Protein AF-A0A519N8S5-F1 (afdb_monomer)

Sequence (116 aa):
MAFFGWDFQSFGWRKLALEQSAKLPQWTIYSLPDGLWSFSYVCLLLCLWKHEIGTAALFWILLAPFLAILSEFGQLFHIVPGTFDLVDILLYLTGSILPFLIFRNNSNRNIYENHF

pLDDT: mean 83.41, std 13.19, range [41.97, 95.62]

Mean predicted aligned error: 8.8 Å

Solvent-accessible surface area (backbone atoms only — not comparable to full-atom values): 6608 Å² total; per-residue (Å²): 134,66,93,76,81,62,62,80,82,70,41,66,67,58,52,52,49,51,64,51,52,74,74,48,62,66,55,65,73,70,24,43,60,57,10,52,49,38,24,53,52,37,42,50,50,41,58,74,46,72,72,58,80,44,75,70,51,49,49,63,53,46,46,59,53,48,51,52,49,50,46,41,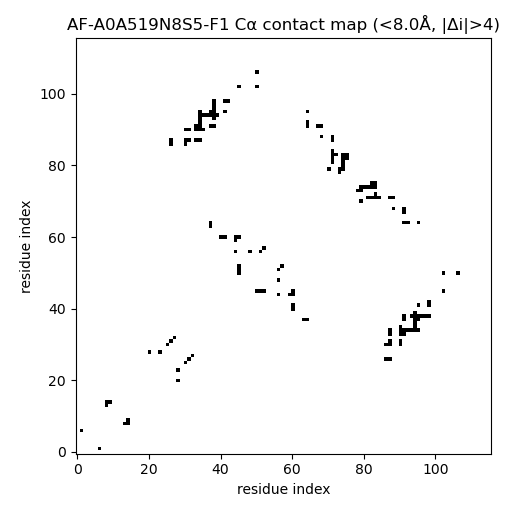57,29,17,68,71,66,75,34,95,69,76,65,50,72,63,41,50,52,27,35,50,48,20,52,48,50,40,57,60,56,51,55,55,52,58,55,50,56,58,62,66,77,73,115

Structure (mmCIF, N/CA/C/O backbone):
data_AF-A0A519N8S5-F1
#
_entry.id   AF-A0A519N8S5-F1
#
loop_
_atom_site.group_PDB
_atom_site.id
_atom_site.type_symbol
_atom_site.label_atom_id
_atom_site.label_alt_id
_atom_site.label_comp_id
_atom_site.label_asym_id
_atom_site.label_entity_id
_atom_site.label_seq_id
_atom_site.pdbx_PDB_ins_code
_atom_site.Cartn_x
_atom_site.Cartn_y
_atom_site.Cartn_z
_atom_site.occupancy
_atom_site.B_iso_or_equiv
_atom_site.auth_seq_id
_atom_site.auth_comp_id
_atom_site.auth_asym_id
_atom_site.auth_atom_id
_atom_site.pdbx_PDB_model_num
ATOM 1 N N . MET A 1 1 ? 4.734 -12.611 -31.974 1.00 41.97 1 MET A N 1
ATOM 2 C CA . MET A 1 1 ? 3.985 -13.512 -32.875 1.00 41.97 1 MET A CA 1
ATOM 3 C C . MET A 1 1 ? 2.510 -13.144 -32.754 1.00 41.97 1 MET A C 1
ATOM 5 O O . MET A 1 1 ? 1.914 -13.425 -31.725 1.00 41.97 1 MET A O 1
ATOM 9 N N . ALA A 1 2 ? 1.968 -12.380 -33.710 1.00 48.84 2 ALA A N 1
ATOM 10 C CA . ALA A 1 2 ? 0.574 -11.934 -33.687 1.00 48.84 2 ALA A CA 1
ATOM 11 C C . ALA A 1 2 ? -0.318 -13.076 -34.191 1.00 48.84 2 ALA A C 1
ATOM 13 O O . ALA A 1 2 ? -0.294 -13.406 -35.370 1.00 48.84 2 ALA A O 1
ATOM 14 N N . PHE A 1 3 ? -1.076 -13.701 -33.291 1.00 58.06 3 PHE A N 1
ATOM 15 C CA . PHE A 1 3 ? -1.913 -14.867 -33.600 1.00 58.06 3 PHE A CA 1
ATOM 16 C C . PHE A 1 3 ? -3.170 -14.516 -34.430 1.00 58.06 3 PHE A C 1
ATOM 18 O O . PHE A 1 3 ? -3.877 -15.409 -34.874 1.00 58.06 3 PHE A O 1
ATOM 25 N N . PHE A 1 4 ? -3.446 -13.227 -34.679 1.00 67.00 4 PHE A N 1
ATOM 26 C CA . PHE A 1 4 ? -4.692 -12.777 -35.321 1.00 67.00 4 PHE A CA 1
ATOM 27 C C . PHE A 1 4 ? -4.544 -11.585 -36.289 1.00 67.00 4 PHE A C 1
ATOM 29 O O . PHE A 1 4 ? -5.5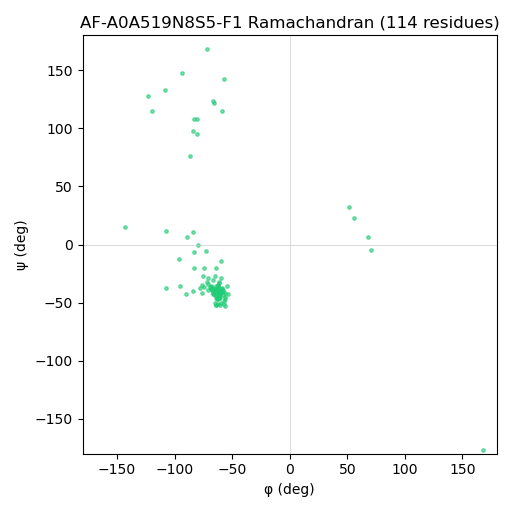28 -10.929 -36.615 1.00 67.00 4 PHE A O 1
ATOM 36 N N . GLY A 1 5 ? -3.323 -11.242 -36.723 1.00 62.44 5 GLY A N 1
ATOM 37 C CA . GLY A 1 5 ? -3.080 -10.095 -37.623 1.00 62.44 5 GLY A CA 1
ATOM 38 C C . GLY A 1 5 ? -3.278 -8.706 -36.992 1.00 62.44 5 GLY A C 1
ATOM 39 O O . GLY A 1 5 ? -2.964 -7.698 -37.616 1.00 62.44 5 GLY A O 1
ATOM 40 N N . TRP A 1 6 ? -3.743 -8.642 -35.744 1.00 59.16 6 TRP A N 1
ATOM 41 C CA . TRP A 1 6 ? -3.765 -7.428 -34.936 1.00 59.16 6 TRP A CA 1
ATOM 42 C C . TRP A 1 6 ? -2.398 -7.243 -34.283 1.00 59.16 6 TRP A C 1
ATOM 44 O O . TRP A 1 6 ? -2.029 -7.982 -33.366 1.00 59.16 6 TRP A O 1
ATOM 54 N N . ASP A 1 7 ? -1.633 -6.264 -34.761 1.00 65.38 7 ASP A N 1
ATOM 55 C CA . ASP A 1 7 ? -0.426 -5.838 -34.069 1.00 65.38 7 ASP A CA 1
ATOM 56 C C . ASP A 1 7 ? -0.804 -4.905 -32.916 1.00 65.38 7 ASP A C 1
ATOM 58 O O . ASP A 1 7 ? -0.969 -3.696 -33.088 1.00 65.38 7 ASP A O 1
ATOM 62 N N . PHE A 1 8 ? -0.933 -5.468 -31.714 1.00 63.66 8 PHE A N 1
ATOM 63 C CA . PHE A 1 8 ? -1.181 -4.695 -30.497 1.00 63.66 8 PHE A CA 1
ATOM 64 C C . PHE A 1 8 ? -0.074 -3.666 -30.195 1.00 63.66 8 PHE A C 1
ATOM 66 O O . PHE A 1 8 ? -0.281 -2.768 -29.375 1.00 63.66 8 PHE A O 1
ATOM 73 N N . GLN A 1 9 ? 1.092 -3.756 -30.847 1.00 61.97 9 GLN A N 1
ATOM 74 C CA . GLN A 1 9 ? 2.146 -2.749 -30.731 1.00 61.97 9 GLN A CA 1
ATOM 75 C C . GLN A 1 9 ? 1.812 -1.457 -31.492 1.00 61.97 9 GLN A C 1
ATOM 77 O O . GLN A 1 9 ? 2.339 -0.404 -31.140 1.00 61.97 9 GLN A O 1
ATOM 82 N N . SER A 1 10 ? 0.898 -1.507 -32.467 1.00 65.31 10 SER A N 1
ATOM 83 C CA . SER A 1 10 ? 0.530 -0.366 -33.319 1.00 65.31 10 SER A CA 1
ATOM 84 C C . SER A 1 10 ? -0.512 0.585 -32.714 1.00 65.31 10 SER A C 1
ATOM 86 O O . SER A 1 10 ? -0.783 1.647 -33.278 1.00 65.31 10 SER A O 1
ATOM 88 N N . PHE A 1 11 ? -1.096 0.256 -31.556 1.00 77.31 11 PHE A N 1
ATOM 89 C CA . PHE A 1 11 ? -2.104 1.117 -30.936 1.00 77.31 11 PHE A CA 1
ATOM 90 C C . PHE A 1 11 ? -1.502 2.446 -30.461 1.00 77.31 11 PHE A C 1
ATOM 92 O O . PHE A 1 11 ? -0.610 2.475 -29.609 1.00 77.31 11 PHE A O 1
ATOM 99 N N . GLY A 1 12 ? -2.059 3.564 -30.943 1.00 79.50 12 GLY A N 1
ATOM 100 C CA . GLY A 1 12 ? -1.611 4.917 -30.585 1.00 79.50 12 GLY A CA 1
ATOM 101 C C . GLY A 1 12 ? -1.591 5.179 -29.075 1.00 79.50 12 GLY A C 1
ATOM 102 O O . GLY A 1 12 ? -0.657 5.797 -28.571 1.00 79.50 12 GLY A O 1
ATOM 103 N N . TRP A 1 13 ? -2.550 4.619 -28.331 1.00 78.19 13 TRP A N 1
ATOM 104 C CA . TRP A 1 13 ? -2.615 4.723 -26.868 1.00 78.19 13 TRP A CA 1
ATOM 105 C C . TRP A 1 13 ? -1.411 4.095 -26.163 1.00 78.19 13 TRP A C 1
ATOM 107 O O . TRP A 1 13 ? -0.893 4.669 -25.209 1.00 78.19 13 TRP A O 1
ATOM 117 N N . ARG A 1 14 ? -0.920 2.949 -26.655 1.00 79.88 14 ARG A N 1
ATOM 118 C CA . ARG A 1 14 ? 0.274 2.296 -26.101 1.00 79.88 14 ARG A CA 1
ATOM 119 C C . ARG A 1 14 ? 1.511 3.155 -26.340 1.00 79.88 14 ARG A C 1
ATOM 121 O O . ARG A 1 14 ? 2.317 3.317 -25.432 1.00 79.88 14 ARG A O 1
ATOM 128 N N . LYS A 1 15 ? 1.644 3.732 -27.536 1.00 81.69 15 LYS A N 1
ATOM 129 C CA . LYS A 1 15 ? 2.767 4.616 -27.869 1.00 81.69 1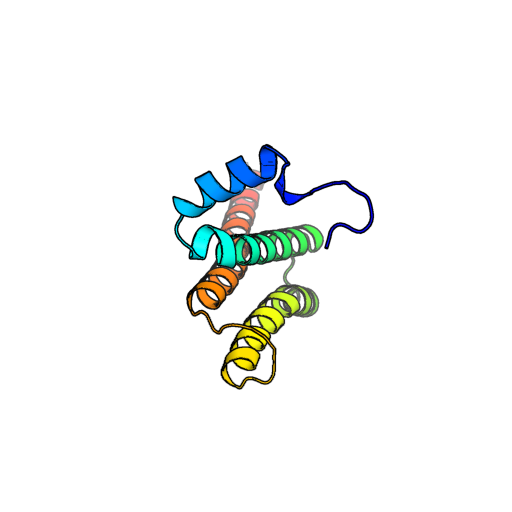5 LYS A CA 1
ATOM 130 C C . LYS A 1 15 ? 2.780 5.867 -26.984 1.00 81.69 15 LYS A C 1
ATOM 132 O O . LYS A 1 15 ? 3.813 6.180 -26.403 1.00 81.69 15 LYS A O 1
ATOM 137 N N . LEU A 1 16 ? 1.625 6.510 -26.807 1.00 83.88 16 LEU A N 1
ATOM 138 C CA . LEU A 1 16 ? 1.476 7.662 -25.912 1.00 83.88 16 LEU A CA 1
ATOM 139 C C . LEU A 1 16 ? 1.805 7.310 -24.454 1.00 83.88 16 LEU A C 1
ATOM 141 O O . LEU A 1 16 ? 2.495 8.077 -23.786 1.00 83.88 16 LEU A O 1
ATOM 145 N N . ALA A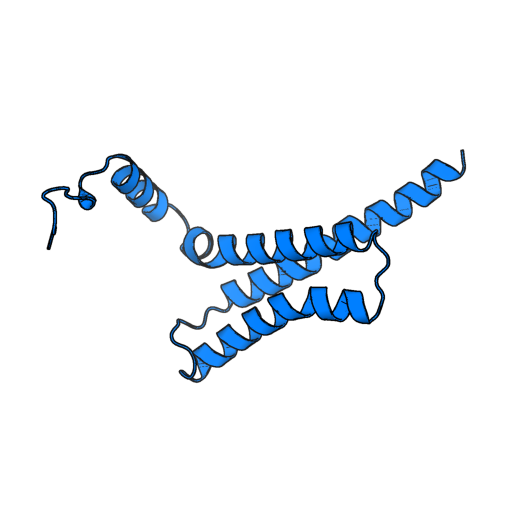 1 17 ? 1.350 6.151 -23.967 1.00 83.56 17 ALA A N 1
ATOM 146 C CA . ALA A 1 17 ? 1.660 5.688 -22.616 1.00 83.56 17 ALA A CA 1
ATOM 147 C C . ALA A 1 17 ? 3.166 5.452 -22.424 1.00 83.56 17 ALA A C 1
ATOM 149 O O . ALA A 1 17 ? 3.711 5.874 -21.410 1.00 83.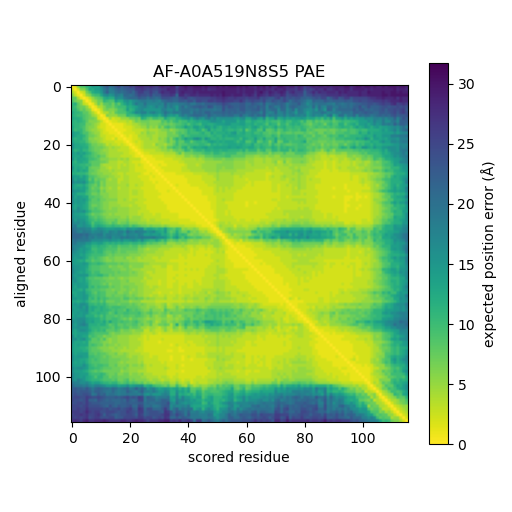56 17 ALA A O 1
ATOM 150 N N . LEU A 1 18 ? 3.847 4.854 -23.409 1.00 82.38 18 LEU A N 1
ATOM 151 C CA . LEU A 1 18 ? 5.294 4.609 -23.366 1.00 82.38 18 LEU A CA 1
ATOM 152 C C . LEU A 1 18 ? 6.114 5.908 -23.390 1.00 82.38 18 LEU A C 1
ATOM 154 O O . LEU A 1 18 ? 7.084 6.054 -22.645 1.00 82.38 18 LEU A O 1
ATOM 158 N N . GLU A 1 19 ? 5.718 6.872 -24.223 1.00 84.62 19 GLU A N 1
ATOM 159 C CA . GLU A 1 19 ? 6.366 8.188 -24.297 1.00 84.62 19 GLU A CA 1
ATOM 160 C C . GLU A 1 19 ? 6.215 8.981 -22.992 1.00 84.62 19 GLU A C 1
ATOM 162 O O . GLU A 1 19 ? 7.134 9.695 -22.584 1.00 84.62 19 GLU A O 1
ATOM 167 N N . GLN A 1 20 ? 5.067 8.854 -22.323 1.00 82.38 20 GLN A N 1
ATOM 168 C CA . GLN A 1 20 ? 4.833 9.488 -21.027 1.00 82.38 20 GLN A CA 1
ATOM 169 C C . GLN A 1 20 ? 5.537 8.747 -19.891 1.00 82.38 20 GLN A C 1
ATOM 171 O O . GLN A 1 20 ? 6.167 9.392 -19.055 1.00 82.38 20 GLN A O 1
ATOM 176 N N . SER A 1 21 ? 5.508 7.411 -19.883 1.00 82.81 21 SER A N 1
ATOM 177 C CA . SER A 1 21 ? 6.182 6.612 -18.856 1.00 82.81 21 SER A CA 1
ATOM 178 C C . SER A 1 21 ? 7.691 6.845 -18.851 1.00 82.81 21 SER A C 1
ATOM 180 O O . SER A 1 21 ? 8.305 6.846 -17.794 1.00 82.81 21 SER A O 1
ATOM 182 N N . ALA A 1 22 ? 8.292 7.128 -20.012 1.00 82.12 22 ALA A N 1
ATOM 183 C CA . ALA A 1 22 ? 9.713 7.465 -20.107 1.00 82.12 22 ALA A CA 1
ATOM 184 C C . ALA A 1 22 ? 10.097 8.771 -19.380 1.00 82.12 22 ALA A C 1
ATOM 186 O O . ALA A 1 22 ? 11.270 8.980 -19.082 1.00 82.12 22 ALA A O 1
ATOM 187 N N . LYS A 1 23 ? 9.132 9.660 -19.109 1.00 89.25 23 LYS A N 1
ATOM 188 C CA . LYS A 1 23 ? 9.354 10.941 -18.416 1.00 89.25 23 LYS A CA 1
ATOM 189 C C . LYS A 1 23 ? 9.058 10.872 -16.919 1.00 89.25 23 LYS A C 1
ATOM 191 O O . LYS A 1 23 ? 9.376 11.819 -16.203 1.00 89.25 23 LYS A O 1
ATOM 196 N N . LEU A 1 24 ? 8.420 9.798 -16.457 1.00 89.19 24 LEU A N 1
ATOM 197 C CA . LEU A 1 24 ? 8.040 9.631 -15.061 1.00 89.19 24 LEU A CA 1
ATOM 198 C C . LEU A 1 24 ? 9.118 8.856 -14.293 1.00 89.19 24 LEU A C 1
ATOM 200 O O . LEU A 1 24 ? 9.766 7.971 -14.856 1.00 89.19 24 LEU A O 1
ATOM 204 N N . PRO A 1 25 ? 9.300 9.146 -12.995 1.00 89.00 25 PRO A N 1
ATOM 205 C CA . PRO A 1 25 ? 10.096 8.291 -12.130 1.00 89.00 25 PRO A CA 1
ATOM 206 C C . PRO A 1 25 ? 9.551 6.859 -12.121 1.00 89.00 25 PRO A C 1
ATOM 208 O O . PRO A 1 25 ? 8.338 6.647 -12.103 1.00 89.00 25 PRO A O 1
ATOM 211 N N . GLN A 1 26 ? 10.448 5.873 -12.070 1.00 88.44 26 GLN A N 1
ATOM 212 C CA . GLN A 1 26 ? 10.074 4.454 -12.074 1.00 88.44 26 GLN A CA 1
ATOM 213 C C . GLN A 1 26 ? 9.107 4.102 -10.935 1.00 88.44 26 GLN A C 1
ATOM 215 O O . GLN A 1 26 ? 8.102 3.439 -11.179 1.00 88.44 26 GLN A O 1
ATOM 220 N N . TRP A 1 27 ? 9.330 4.638 -9.732 1.00 89.31 27 TRP A N 1
ATOM 221 C CA . TRP A 1 27 ? 8.456 4.398 -8.580 1.00 89.31 27 TRP A CA 1
ATOM 222 C C . TRP A 1 27 ? 7.007 4.859 -8.802 1.00 89.31 27 TRP A C 1
ATOM 224 O O . TRP A 1 27 ? 6.077 4.295 -8.238 1.00 89.31 27 TRP A O 1
ATOM 234 N N . THR A 1 28 ? 6.775 5.878 -9.634 1.00 89.88 28 THR A N 1
ATOM 235 C CA . THR A 1 28 ? 5.420 6.373 -9.924 1.00 89.88 28 THR A CA 1
ATOM 236 C C . THR A 1 28 ? 4.631 5.384 -10.778 1.00 89.88 28 THR A C 1
ATOM 238 O O . THR A 1 28 ? 3.407 5.337 -10.701 1.00 89.88 28 THR A O 1
ATOM 241 N N . ILE A 1 29 ? 5.326 4.602 -11.602 1.00 90.00 29 ILE A N 1
ATOM 242 C CA . ILE A 1 29 ? 4.716 3.626 -12.504 1.00 90.00 29 ILE A CA 1
ATOM 243 C C . ILE A 1 29 ? 4.589 2.271 -11.814 1.00 90.00 29 ILE A C 1
ATOM 245 O O . ILE A 1 29 ? 3.562 1.617 -11.965 1.00 90.00 29 ILE A O 1
ATOM 249 N N . TYR A 1 30 ? 5.628 1.860 -11.084 1.00 89.62 30 TYR A N 1
ATOM 250 C CA . TYR A 1 30 ? 5.722 0.510 -10.536 1.00 89.62 30 TYR A CA 1
ATOM 251 C C . TYR A 1 30 ? 5.220 0.402 -9.094 1.00 89.62 30 TYR A C 1
ATOM 253 O O . TYR A 1 30 ? 4.562 -0.574 -8.783 1.00 89.62 30 TYR A O 1
ATOM 261 N N . SER A 1 31 ? 5.433 1.420 -8.258 1.00 91.56 31 SER A N 1
ATOM 262 C CA . SER A 1 31 ? 5.202 1.317 -6.807 1.00 91.56 31 SER A CA 1
ATOM 263 C C . SER A 1 31 ? 3.967 2.086 -6.328 1.00 91.56 31 SER A C 1
ATOM 265 O O . SER A 1 31 ? 3.238 1.674 -5.424 1.00 91.56 31 SER A O 1
ATOM 267 N N . LEU A 1 32 ? 3.719 3.261 -6.918 1.00 92.38 32 LEU A N 1
ATOM 268 C CA . LEU A 1 32 ? 2.624 4.151 -6.518 1.00 92.38 32 LEU A CA 1
ATOM 269 C C . LEU A 1 32 ? 1.230 3.521 -6.676 1.00 92.38 32 LEU A C 1
ATOM 271 O O . LEU A 1 32 ? 0.421 3.699 -5.760 1.00 92.38 32 LEU A O 1
ATOM 275 N N . PRO A 1 33 ? 0.911 2.805 -7.775 1.00 93.31 33 PRO A N 1
ATOM 276 C CA . PRO A 1 33 ? -0.394 2.164 -7.918 1.00 93.31 33 PRO A CA 1
ATOM 277 C C . PRO A 1 33 ? -0.698 1.186 -6.778 1.00 93.31 33 PRO A C 1
ATOM 279 O O . PRO A 1 33 ? -1.815 1.190 -6.261 1.00 93.31 33 PRO A O 1
ATOM 282 N N . ASP A 1 34 ? 0.300 0.427 -6.329 1.00 90.62 34 ASP A N 1
ATOM 283 C CA . ASP A 1 34 ? 0.149 -0.561 -5.260 1.00 90.62 34 ASP A CA 1
ATOM 284 C C . ASP A 1 34 ? -0.051 0.096 -3.885 1.00 90.62 34 ASP A C 1
ATOM 286 O O . ASP A 1 34 ? -0.925 -0.302 -3.105 1.00 90.62 34 ASP A O 1
ATOM 290 N N . GLY A 1 35 ? 0.670 1.189 -3.614 1.00 93.44 35 GLY A N 1
ATOM 291 C CA . GLY A 1 35 ? 0.430 2.021 -2.431 1.00 93.44 35 GLY A CA 1
ATOM 292 C C . GLY A 1 35 ? -0.9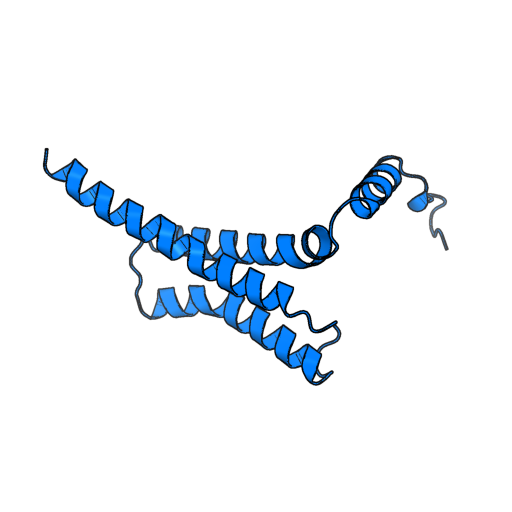78 2.628 -2.403 1.00 93.44 35 GLY A C 1
ATOM 293 O O . GLY A 1 35 ? -1.649 2.611 -1.367 1.00 93.44 35 GLY A O 1
ATOM 294 N N . LEU A 1 36 ? -1.459 3.131 -3.547 1.00 95.44 36 LEU A N 1
ATOM 295 C CA . LEU A 1 36 ? -2.816 3.675 -3.689 1.00 95.44 36 LEU A CA 1
ATOM 296 C C . LEU A 1 36 ? -3.893 2.595 -3.553 1.00 95.44 36 LEU A C 1
ATOM 298 O O . LEU A 1 36 ? -4.949 2.849 -2.968 1.00 95.44 36 LEU A O 1
ATOM 302 N N . TRP A 1 37 ? -3.628 1.389 -4.053 1.00 95.38 37 TRP A N 1
ATOM 303 C CA . TRP A 1 37 ? -4.502 0.243 -3.850 1.00 95.38 37 TRP A CA 1
ATOM 304 C C . TRP A 1 37 ? -4.647 -0.068 -2.356 1.00 95.38 37 TRP A C 1
ATOM 306 O O . TRP A 1 37 ? -5.776 -0.100 -1.856 1.00 95.38 37 TRP A O 1
ATOM 316 N N . SER A 1 38 ? -3.533 -0.167 -1.623 1.00 94.75 38 SER A N 1
ATOM 317 C CA . SER A 1 38 ? -3.542 -0.375 -0.168 1.00 94.75 38 SER A CA 1
ATOM 318 C C . SER A 1 38 ? -4.306 0.735 0.568 1.00 94.75 38 SER A C 1
ATOM 320 O O . SER A 1 38 ? -5.170 0.464 1.405 1.00 94.75 38 SER A O 1
ATOM 322 N N . PHE A 1 39 ? -4.086 1.995 0.179 1.00 95.62 39 PHE A N 1
ATOM 323 C CA . PHE A 1 39 ? -4.830 3.139 0.709 1.00 95.62 39 PHE A CA 1
ATOM 324 C C . PHE A 1 39 ? -6.342 3.012 0.511 1.00 95.62 39 PHE A C 1
ATOM 326 O O . PHE A 1 39 ? -7.117 3.197 1.456 1.00 95.62 39 PHE A O 1
ATOM 333 N N . SER A 1 40 ? -6.774 2.680 -0.707 1.00 95.56 40 SER A N 1
ATOM 334 C CA . SER A 1 40 ? -8.194 2.531 -1.032 1.00 95.56 40 SER A CA 1
ATOM 335 C C . SER A 1 40 ? -8.840 1.377 -0.260 1.00 95.56 40 SER A C 1
ATOM 337 O O . SER A 1 40 ? -9.959 1.518 0.237 1.00 95.56 40 SER A O 1
ATOM 339 N N . TYR A 1 41 ? -8.105 0.276 -0.086 1.00 95.12 41 TYR A N 1
ATOM 340 C CA . TYR A 1 41 ? -8.537 -0.899 0.659 1.00 95.12 41 TYR A CA 1
ATOM 341 C C . TYR A 1 41 ? -8.791 -0.572 2.133 1.00 95.12 41 TYR A C 1
ATOM 343 O O . TYR A 1 41 ? -9.875 -0.844 2.658 1.00 95.12 41 TYR A O 1
ATOM 351 N N . VAL A 1 42 ? -7.824 0.067 2.797 1.00 94.00 42 VAL A N 1
ATOM 352 C CA . VAL A 1 42 ? -7.957 0.432 4.211 1.00 94.00 42 VAL A CA 1
ATOM 353 C C . VAL A 1 42 ? -9.068 1.469 4.403 1.00 94.00 42 VAL A C 1
ATOM 355 O O . VAL A 1 42 ? -9.874 1.324 5.323 1.00 94.00 42 VAL A O 1
ATOM 358 N N . CYS A 1 43 ? -9.180 2.470 3.519 1.00 92.94 43 CYS A N 1
ATOM 359 C CA . CYS A 1 43 ? -10.296 3.423 3.546 1.00 92.94 43 CYS A CA 1
ATOM 360 C C . CYS A 1 43 ? -11.656 2.716 3.474 1.00 92.94 43 CYS A C 1
ATOM 362 O O . CYS A 1 43 ? -12.554 3.012 4.263 1.00 92.94 43 CYS A O 1
ATOM 364 N N . LEU A 1 44 ? -11.806 1.770 2.545 1.00 93.62 44 LEU A N 1
ATOM 365 C CA . LEU A 1 44 ? -13.046 1.024 2.358 1.00 93.62 44 LEU A CA 1
ATOM 366 C C . LEU A 1 44 ? -13.409 0.220 3.609 1.00 93.62 44 LEU A C 1
ATOM 368 O O . LEU A 1 44 ? -14.558 0.261 4.045 1.00 93.62 44 LEU A O 1
ATOM 372 N N . LEU A 1 45 ? -12.447 -0.473 4.221 1.00 92.88 45 LEU A N 1
ATOM 373 C CA . LEU A 1 45 ? -12.710 -1.256 5.430 1.00 92.88 45 LEU A CA 1
ATOM 374 C C . LEU A 1 45 ? -13.040 -0.391 6.649 1.00 92.88 45 LEU A C 1
ATOM 376 O O . LEU A 1 45 ? -13.920 -0.762 7.427 1.00 92.88 45 LEU A O 1
ATOM 380 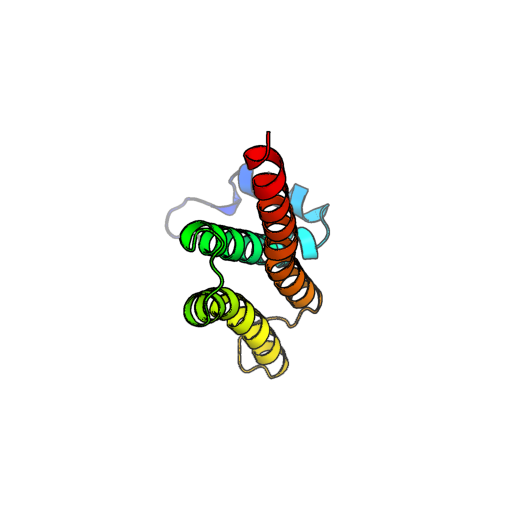N N . LEU A 1 46 ? -12.393 0.767 6.802 1.00 90.12 46 LEU A N 1
ATOM 381 C CA . LEU A 1 46 ? -12.739 1.728 7.853 1.00 90.12 46 LEU A CA 1
ATOM 382 C C . LEU A 1 46 ? -14.174 2.251 7.687 1.00 90.12 46 LEU A C 1
ATOM 384 O O . LEU A 1 46 ? -14.914 2.332 8.670 1.00 90.12 46 LEU A O 1
ATOM 388 N N . CYS A 1 47 ? -14.591 2.529 6.447 1.00 88.44 47 CYS A N 1
ATOM 389 C CA . CYS A 1 47 ? -15.968 2.905 6.129 1.00 88.44 47 CYS A CA 1
ATOM 390 C C . CYS A 1 47 ? -16.965 1.777 6.427 1.00 88.44 47 CYS A C 1
ATOM 392 O O . CYS A 1 47 ? -18.001 2.026 7.045 1.00 88.44 47 CYS A O 1
ATOM 394 N N . LEU A 1 48 ? -16.665 0.537 6.018 1.00 89.62 48 LEU A N 1
ATOM 395 C CA . LEU A 1 48 ? -17.543 -0.615 6.253 1.00 89.62 48 LEU A CA 1
ATOM 396 C C . LEU A 1 48 ? -17.753 -0.887 7.743 1.00 89.62 48 LEU A C 1
ATOM 398 O O . LEU A 1 48 ? -18.871 -1.190 8.159 1.00 89.62 48 LEU A O 1
ATOM 402 N N . TRP A 1 49 ? -16.707 -0.715 8.551 1.00 87.25 49 TRP A N 1
ATOM 403 C CA . TRP A 1 49 ? -16.796 -0.865 10.001 1.00 87.25 49 TRP A CA 1
ATOM 404 C C . TRP A 1 49 ? -17.289 0.379 10.737 1.00 87.25 49 TRP A C 1
ATOM 406 O O . TRP A 1 49 ? -17.250 0.410 11.962 1.00 87.25 49 TRP A O 1
ATOM 416 N N . LYS A 1 50 ? -17.803 1.394 10.028 1.00 80.75 50 LYS A N 1
ATOM 417 C CA . LYS A 1 50 ? -18.340 2.631 10.621 1.00 80.75 50 LYS A CA 1
ATOM 418 C C . LYS A 1 50 ? -17.377 3.297 11.613 1.00 80.75 50 LYS A C 1
ATOM 420 O O . LYS A 1 50 ? -17.829 3.939 12.554 1.00 80.75 50 LYS A O 1
ATOM 425 N N . HIS A 1 51 ? -16.069 3.183 11.385 1.00 68.75 51 HIS A N 1
ATOM 426 C CA . HIS A 1 51 ? -15.014 3.673 12.285 1.00 68.75 51 HIS A CA 1
ATOM 427 C C . HIS A 1 51 ? -14.896 2.941 13.638 1.00 68.75 51 HIS A C 1
ATOM 429 O O . HIS A 1 51 ? -14.075 3.338 14.462 1.00 68.75 51 HIS A O 1
ATOM 435 N N . GLU A 1 52 ? -15.636 1.852 13.859 1.00 75.75 52 GLU A N 1
ATOM 436 C CA . GLU A 1 52 ? -15.510 1.000 15.045 1.00 75.75 52 GLU A CA 1
ATOM 437 C C . GLU A 1 52 ? -14.374 -0.014 14.840 1.00 75.75 52 GLU A C 1
ATOM 439 O O . GLU A 1 52 ? -14.526 -1.052 14.188 1.00 75.75 52 GLU A O 1
ATOM 444 N N . ILE A 1 53 ? -13.192 0.291 15.378 1.00 76.06 53 ILE A N 1
ATOM 445 C CA . ILE A 1 53 ? -11.989 -0.534 15.199 1.00 76.06 53 ILE A CA 1
ATOM 446 C C . ILE A 1 53 ? -11.948 -1.631 16.272 1.00 76.06 53 ILE A C 1
ATOM 448 O O . ILE A 1 53 ? -11.203 -1.561 17.248 1.00 76.06 53 ILE A O 1
ATOM 452 N N . GLY A 1 54 ? -12.768 -2.665 16.089 1.00 84.38 54 GLY A N 1
ATOM 453 C CA . GLY A 1 54 ? -12.665 -3.905 16.862 1.00 84.38 54 GLY A CA 1
ATOM 454 C C . GLY A 1 54 ? -11.443 -4.747 16.469 1.00 84.38 54 GLY A C 1
ATOM 455 O O . GLY A 1 54 ? -10.830 -4.542 15.421 1.00 84.38 54 GLY A O 1
ATOM 456 N N . THR A 1 55 ? -1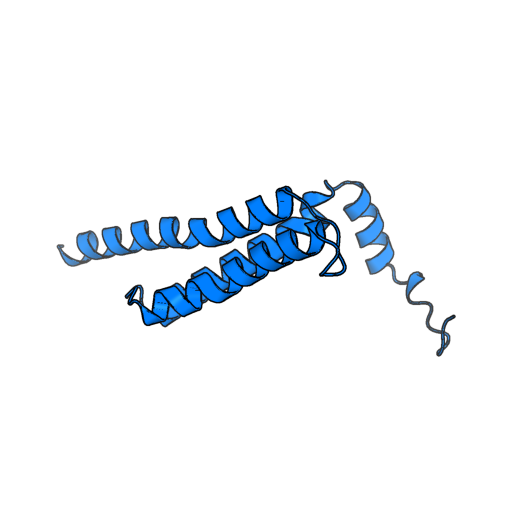1.114 -5.765 17.269 1.00 85.69 55 THR A N 1
ATOM 457 C CA . THR A 1 55 ? -10.003 -6.698 16.980 1.00 85.69 55 THR A CA 1
ATOM 458 C C . THR A 1 55 ? -10.186 -7.437 15.652 1.00 85.69 55 THR A C 1
ATOM 460 O O . THR A 1 55 ? -9.237 -7.572 14.883 1.00 85.69 55 THR A O 1
ATOM 463 N N . ALA A 1 56 ? -11.416 -7.855 15.341 1.00 88.19 56 ALA A N 1
ATOM 464 C CA . ALA A 1 56 ? -11.749 -8.484 14.064 1.00 88.19 56 ALA A CA 1
ATOM 465 C C . ALA A 1 56 ? -11.599 -7.512 12.881 1.00 88.19 56 ALA A C 1
ATOM 467 O O . ALA A 1 56 ? -11.066 -7.890 11.842 1.00 88.19 56 ALA A O 1
ATOM 468 N N . ALA A 1 57 ? -12.019 -6.252 13.042 1.00 88.06 57 ALA A N 1
ATOM 469 C CA . ALA A 1 57 ? -11.857 -5.224 12.016 1.00 88.06 57 ALA A CA 1
ATOM 470 C C . ALA A 1 57 ? -10.373 -4.954 11.737 1.00 88.06 57 ALA A C 1
ATOM 472 O O . ALA A 1 57 ? -9.953 -4.951 10.582 1.00 88.06 57 ALA A O 1
ATOM 473 N N . LEU A 1 58 ? -9.569 -4.808 12.795 1.00 89.62 58 LEU A N 1
ATOM 474 C CA . LEU A 1 58 ? -8.131 -4.586 12.685 1.00 89.62 58 LEU A CA 1
ATOM 475 C C . LEU A 1 58 ? -7.425 -5.745 11.971 1.00 89.62 58 LEU A C 1
ATOM 477 O O . LEU A 1 58 ? -6.561 -5.499 11.134 1.00 89.62 58 LEU A O 1
ATOM 481 N N . PHE A 1 59 ? -7.823 -6.991 12.249 1.00 92.94 59 PHE A N 1
ATOM 482 C CA . PHE A 1 59 ? -7.293 -8.162 11.550 1.00 92.94 59 PHE A CA 1
ATOM 483 C C . PHE A 1 59 ? -7.506 -8.060 10.035 1.00 92.94 59 PHE A C 1
ATOM 485 O O . PHE A 1 59 ? -6.545 -8.165 9.278 1.00 92.94 59 PHE A O 1
ATOM 492 N N . TRP A 1 60 ? -8.735 -7.786 9.583 1.00 92.88 60 TRP A N 1
ATOM 493 C CA . TRP A 1 60 ? -9.031 -7.650 8.151 1.00 92.88 60 TRP A CA 1
ATOM 494 C C . TRP A 1 60 ? -8.319 -6.457 7.512 1.00 92.88 60 TRP A C 1
ATOM 496 O O . TRP A 1 60 ? -7.821 -6.566 6.392 1.00 92.88 60 TRP A O 1
ATOM 506 N N . ILE A 1 61 ? -8.224 -5.336 8.229 1.00 92.31 61 ILE A N 1
ATOM 507 C CA . ILE A 1 61 ? -7.536 -4.138 7.743 1.00 92.31 61 ILE A CA 1
ATOM 508 C C . ILE A 1 61 ? -6.039 -4.395 7.551 1.00 92.31 61 ILE A C 1
ATOM 510 O O . ILE A 1 61 ? -5.480 -3.997 6.533 1.00 92.31 61 ILE A O 1
ATOM 514 N N . LEU A 1 62 ? -5.390 -5.073 8.499 1.00 93.19 62 LEU A N 1
ATOM 515 C CA . LEU A 1 62 ? -3.949 -5.316 8.447 1.00 93.19 62 LEU A CA 1
ATOM 516 C C . LEU A 1 62 ? -3.564 -6.516 7.577 1.00 93.19 62 LEU A C 1
ATOM 518 O O . LEU A 1 62 ? -2.421 -6.580 7.138 1.00 93.19 62 LEU A O 1
ATOM 522 N N . LEU A 1 63 ? -4.488 -7.438 7.294 1.00 94.56 63 LEU A N 1
ATOM 523 C CA . LEU A 1 63 ? -4.199 -8.661 6.542 1.00 94.56 63 LEU A CA 1
ATOM 524 C C . LEU A 1 63 ? -3.583 -8.376 5.164 1.00 94.56 63 LEU A C 1
ATOM 526 O O . LEU A 1 63 ? -2.523 -8.908 4.848 1.00 94.56 63 LEU A O 1
ATOM 530 N N . ALA A 1 64 ? -4.223 -7.532 4.352 1.00 93.00 64 ALA A N 1
ATOM 531 C CA . ALA A 1 64 ? -3.744 -7.229 3.003 1.00 93.00 64 ALA A CA 1
ATOM 532 C C . ALA A 1 64 ? -2.373 -6.519 2.980 1.00 93.00 64 ALA A C 1
ATOM 534 O O . ALA A 1 64 ? -1.471 -7.034 2.317 1.00 93.00 64 ALA A O 1
ATOM 535 N N . PRO A 1 65 ? -2.147 -5.406 3.711 1.00 91.69 65 PRO A N 1
ATOM 536 C CA . PRO A 1 65 ? -0.837 -4.757 3.713 1.00 91.69 65 PRO A CA 1
ATOM 537 C C . PRO A 1 65 ? 0.250 -5.611 4.369 1.00 91.69 65 PRO A C 1
ATOM 539 O O . PRO A 1 65 ? 1.402 -5.556 3.944 1.00 91.69 65 PRO A O 1
ATOM 542 N N . PHE A 1 66 ? -0.097 -6.450 5.351 1.00 94.19 66 PHE A N 1
ATOM 543 C CA . PHE A 1 66 ? 0.842 -7.417 5.916 1.00 94.19 66 PHE A CA 1
ATOM 544 C C . PHE A 1 66 ? 1.302 -8.436 4.870 1.00 94.19 66 PHE A C 1
ATOM 546 O O . PHE A 1 66 ? 2.500 -8.675 4.744 1.00 94.19 66 PHE A O 1
ATOM 553 N N . LEU A 1 67 ? 0.375 -9.006 4.092 1.00 94.25 67 LEU A N 1
ATOM 554 C CA . LEU A 1 67 ? 0.715 -9.942 3.019 1.00 94.25 67 LEU A CA 1
ATOM 555 C C . LEU A 1 67 ? 1.525 -9.273 1.904 1.00 94.25 67 LEU A C 1
ATOM 557 O O . LEU A 1 67 ? 2.467 -9.885 1.405 1.00 94.25 67 LEU A O 1
ATOM 561 N N . ALA A 1 68 ? 1.206 -8.026 1.552 1.00 92.06 68 ALA A N 1
ATOM 562 C CA . ALA A 1 68 ? 1.966 -7.261 0.567 1.00 92.06 68 ALA A CA 1
ATOM 563 C C . ALA A 1 68 ? 3.424 -7.063 1.016 1.00 92.06 68 ALA A C 1
ATOM 565 O O . ALA A 1 68 ? 4.348 -7.464 0.311 1.00 92.06 68 ALA A O 1
ATOM 566 N N . ILE A 1 69 ? 3.641 -6.569 2.240 1.00 91.94 69 ILE A N 1
ATOM 567 C CA . ILE A 1 69 ? 4.986 -6.404 2.814 1.00 91.94 69 ILE A CA 1
ATOM 568 C C . ILE A 1 69 ? 5.707 -7.756 2.933 1.00 91.94 69 ILE A C 1
ATOM 570 O O . ILE A 1 69 ? 6.892 -7.858 2.624 1.00 91.94 69 ILE A O 1
ATOM 574 N N . LEU A 1 70 ? 5.008 -8.814 3.353 1.00 94.00 70 LEU A N 1
ATOM 575 C CA . LEU A 1 70 ? 5.589 -10.154 3.444 1.00 94.00 70 LEU A CA 1
ATOM 576 C C . LEU A 1 70 ? 6.031 -10.681 2.071 1.00 94.00 70 LEU A C 1
ATOM 578 O O . LEU A 1 70 ? 7.047 -11.370 1.987 1.00 94.00 70 LEU A O 1
ATOM 582 N N . SER A 1 71 ? 5.304 -10.345 1.002 1.00 91.50 71 SER A N 1
ATOM 583 C CA . SER A 1 71 ? 5.678 -10.726 -0.360 1.00 91.50 71 SER A CA 1
ATOM 584 C C . SER A 1 71 ? 6.976 -10.053 -0.813 1.00 91.50 71 SER A C 1
ATOM 586 O O . SER A 1 71 ? 7.814 -10.744 -1.385 1.00 91.50 71 SER A O 1
ATOM 588 N N . GLU A 1 72 ? 7.217 -8.787 -0.450 1.00 92.88 72 GLU A N 1
ATOM 589 C CA . GLU A 1 72 ? 8.498 -8.095 -0.687 1.00 92.88 72 GLU A CA 1
ATOM 590 C C . GLU A 1 72 ? 9.660 -8.795 0.029 1.00 92.88 72 GLU A C 1
ATOM 592 O O . GLU A 1 72 ? 10.696 -9.094 -0.567 1.00 92.88 72 GLU A O 1
ATOM 597 N N . PHE A 1 73 ? 9.477 -9.178 1.296 1.00 92.12 73 PHE A N 1
ATOM 598 C CA . PHE A 1 73 ? 10.473 -9.998 1.993 1.00 92.12 73 PHE A CA 1
ATOM 599 C C . PHE A 1 73 ? 10.668 -11.368 1.325 1.00 92.12 73 PHE A C 1
ATOM 601 O O . PHE A 1 73 ? 11.787 -11.870 1.257 1.00 92.12 73 PHE A O 1
ATOM 608 N N . GLY A 1 74 ? 9.607 -11.969 0.787 1.00 91.25 74 GLY A N 1
ATOM 609 C CA . GLY A 1 74 ? 9.692 -13.194 -0.009 1.00 91.25 74 GLY A CA 1
ATOM 610 C C . GLY A 1 74 ? 10.517 -13.024 -1.290 1.00 91.25 74 GLY A C 1
ATOM 611 O O . GLY A 1 74 ? 11.235 -13.950 -1.676 1.00 91.25 74 GLY A O 1
ATOM 612 N N . GLN A 1 75 ? 10.464 -11.847 -1.918 1.00 92.50 75 GLN A N 1
ATOM 613 C CA . GLN A 1 75 ? 11.286 -11.505 -3.081 1.00 92.50 75 GLN A CA 1
ATOM 614 C C . GLN A 1 75 ? 12.766 -11.352 -2.702 1.00 92.50 75 GLN A C 1
ATOM 616 O O . GLN A 1 75 ? 13.629 -11.820 -3.444 1.00 92.50 75 GLN A O 1
ATOM 621 N N . LEU A 1 76 ? 13.070 -10.808 -1.514 1.00 91.12 76 LEU A N 1
ATOM 622 C CA . LEU A 1 76 ? 14.443 -10.709 -0.990 1.00 91.12 76 LEU A CA 1
ATOM 623 C C . LEU A 1 76 ? 15.126 -12.082 -0.864 1.00 91.12 76 LEU A C 1
ATOM 625 O O . LEU A 1 76 ? 16.317 -12.211 -1.135 1.00 91.12 76 LEU A O 1
ATOM 629 N N . PHE A 1 77 ? 14.376 -13.116 -0.474 1.00 92.31 77 PHE A N 1
ATOM 630 C CA . PHE A 1 77 ? 14.883 -14.490 -0.369 1.00 92.31 77 PHE A CA 1
ATOM 631 C C . PHE A 1 77 ? 14.737 -15.303 -1.664 1.00 92.31 77 PHE A C 1
ATOM 633 O O . PHE A 1 77 ? 14.987 -16.508 -1.651 1.00 92.31 77 PHE A O 1
ATOM 640 N N . HIS A 1 78 ? 14.313 -14.678 -2.769 1.00 89.44 78 HIS A N 1
ATOM 641 C CA . HIS A 1 78 ? 14.003 -15.340 -4.043 1.00 89.44 78 HIS A CA 1
ATOM 642 C C . HIS A 1 78 ? 12.961 -16.472 -3.936 1.00 89.44 78 HIS A C 1
ATOM 644 O O . HIS A 1 78 ? 12.897 -17.353 -4.793 1.00 89.44 78 HIS A O 1
ATOM 650 N N . ILE A 1 79 ? 12.130 -16.450 -2.889 1.00 91.75 79 ILE A N 1
ATOM 651 C CA . ILE A 1 79 ? 11.021 -17.394 -2.691 1.00 91.75 79 ILE A CA 1
ATOM 652 C C . ILE A 1 79 ? 9.846 -16.997 -3.590 1.00 91.75 79 ILE A C 1
ATOM 654 O O . ILE A 1 79 ? 9.158 -17.853 -4.144 1.00 91.75 79 ILE A O 1
ATOM 658 N N . VAL A 1 80 ? 9.628 -15.689 -3.738 1.00 90.12 80 VAL A N 1
ATOM 659 C CA . VAL A 1 80 ? 8.586 -15.103 -4.585 1.00 90.12 80 VAL A CA 1
ATOM 660 C C . VAL A 1 80 ? 9.254 -14.462 -5.807 1.00 90.12 80 VAL A C 1
ATOM 662 O O . VAL A 1 80 ? 10.241 -13.744 -5.641 1.00 90.12 80 VAL A O 1
ATOM 665 N N . PRO A 1 81 ? 8.757 -14.700 -7.035 1.00 85.44 81 PRO A N 1
ATOM 666 C CA . PRO A 1 81 ? 9.266 -14.013 -8.215 1.00 85.44 81 PRO A CA 1
ATOM 667 C C . PRO A 1 81 ? 8.941 -12.516 -8.132 1.00 85.44 81 PRO A C 1
ATOM 669 O O . PRO A 1 81 ? 7.776 -12.139 -8.049 1.00 85.44 81 PRO A O 1
ATOM 672 N N . GLY A 1 82 ? 9.968 -11.670 -8.175 1.00 84.88 82 GLY A N 1
ATOM 673 C CA . GLY A 1 82 ? 9.831 -10.215 -8.114 1.00 84.88 82 GLY A CA 1
ATOM 674 C C . GLY A 1 82 ? 11.175 -9.520 -7.890 1.00 84.88 82 GLY A C 1
ATOM 675 O O . GLY A 1 82 ? 12.220 -10.176 -7.883 1.00 84.88 82 GLY A O 1
ATOM 676 N N . THR A 1 83 ? 11.147 -8.195 -7.759 1.00 86.31 83 THR A N 1
ATOM 677 C CA . THR A 1 83 ? 12.317 -7.371 -7.437 1.00 86.31 83 THR A CA 1
ATOM 678 C C . THR A 1 83 ? 12.046 -6.645 -6.135 1.00 86.31 83 THR A C 1
ATOM 680 O O . THR A 1 83 ? 11.186 -5.780 -6.103 1.00 86.31 83 THR A O 1
ATOM 683 N N . PHE A 1 84 ? 12.817 -6.966 -5.099 1.00 89.56 84 PHE A N 1
ATOM 684 C CA . PHE A 1 84 ? 12.725 -6.266 -3.824 1.00 89.56 84 PHE A CA 1
ATOM 685 C C . PHE A 1 84 ? 13.000 -4.767 -4.010 1.00 89.56 84 PHE A C 1
ATOM 687 O O . PHE A 1 84 ? 14.130 -4.387 -4.341 1.00 89.56 84 PHE A O 1
ATOM 694 N N . ASP A 1 85 ? 11.990 -3.935 -3.754 1.00 87.56 85 ASP A N 1
ATOM 695 C CA . ASP A 1 85 ? 12.112 -2.478 -3.742 1.00 87.56 85 ASP A CA 1
ATOM 696 C C . ASP A 1 85 ? 11.664 -1.902 -2.389 1.00 87.56 85 ASP A C 1
ATOM 698 O O . ASP A 1 85 ? 10.570 -2.138 -1.874 1.00 87.56 85 ASP A O 1
ATOM 702 N N . LEU A 1 86 ? 12.531 -1.083 -1.795 1.00 91.00 86 LEU A N 1
ATOM 703 C CA . LEU A 1 86 ? 12.222 -0.370 -0.558 1.00 91.00 86 LEU A CA 1
ATOM 704 C C . LEU A 1 86 ? 11.095 0.650 -0.756 1.00 91.00 86 LEU A C 1
ATOM 706 O O . LEU A 1 86 ? 10.385 0.970 0.201 1.00 91.00 86 LEU A O 1
ATOM 710 N N . VAL A 1 87 ? 10.930 1.173 -1.973 1.00 92.44 87 VAL A N 1
ATOM 711 C CA . VAL A 1 87 ? 9.880 2.143 -2.287 1.00 92.44 87 VAL A CA 1
ATOM 712 C C . VAL A 1 87 ? 8.495 1.499 -2.216 1.00 92.44 87 VAL A C 1
ATOM 714 O O . VAL A 1 87 ? 7.572 2.134 -1.699 1.00 92.44 87 VAL A O 1
ATOM 717 N N . ASP A 1 88 ? 8.364 0.229 -2.605 1.00 90.25 88 ASP A N 1
ATOM 718 C CA . ASP A 1 88 ? 7.116 -0.535 -2.492 1.00 90.25 88 ASP A CA 1
ATOM 719 C C . ASP A 1 88 ? 6.705 -0.674 -1.023 1.00 90.25 88 ASP A C 1
ATOM 721 O O . ASP A 1 88 ? 5.581 -0.340 -0.644 1.00 90.25 88 ASP A O 1
ATOM 725 N N . ILE A 1 89 ? 7.648 -1.039 -0.148 1.00 92.25 89 ILE A N 1
ATOM 726 C CA . ILE A 1 89 ? 7.404 -1.133 1.300 1.00 92.25 89 ILE A CA 1
ATOM 727 C C . ILE A 1 89 ? 6.976 0.221 1.878 1.00 92.25 89 ILE A C 1
ATOM 729 O O . ILE A 1 89 ? 6.010 0.291 2.644 1.00 92.25 89 ILE A O 1
ATOM 733 N N . LEU A 1 90 ? 7.662 1.311 1.516 1.00 94.69 90 LEU A N 1
ATOM 734 C CA . LEU A 1 90 ? 7.302 2.655 1.977 1.00 94.69 90 LEU A CA 1
ATOM 735 C C . LEU A 1 90 ? 5.889 3.051 1.525 1.00 94.69 90 LEU A C 1
ATOM 737 O O . LEU A 1 90 ? 5.137 3.649 2.301 1.00 94.69 90 LEU A O 1
ATOM 741 N N . LEU A 1 91 ? 5.501 2.705 0.300 1.00 94.25 91 LEU A N 1
ATOM 742 C CA . LEU A 1 91 ? 4.183 3.021 -0.247 1.00 94.25 91 LEU A CA 1
ATOM 743 C C . LEU A 1 91 ? 3.074 2.148 0.341 1.00 94.25 91 LEU A C 1
ATOM 745 O O . LEU A 1 91 ? 2.006 2.674 0.657 1.00 94.25 91 LEU A O 1
ATOM 749 N N . TYR A 1 92 ? 3.330 0.870 0.615 1.00 93.81 92 TYR A N 1
ATOM 750 C CA . TYR A 1 92 ? 2.402 0.036 1.378 1.00 93.81 92 TYR A CA 1
ATOM 751 C C . TYR A 1 92 ? 2.203 0.558 2.802 1.00 93.81 92 TYR A C 1
ATOM 753 O O . TYR A 1 92 ? 1.064 0.631 3.272 1.00 93.81 92 TYR A O 1
ATOM 761 N N . LEU A 1 93 ? 3.276 0.968 3.488 1.00 94.06 93 LEU A N 1
ATOM 762 C CA . LEU A 1 93 ? 3.196 1.523 4.842 1.00 94.06 93 LEU A CA 1
ATOM 763 C C . LEU A 1 93 ? 2.421 2.841 4.865 1.00 94.06 93 LEU A C 1
ATOM 765 O O . LEU A 1 93 ? 1.467 2.990 5.629 1.00 94.06 93 LEU A O 1
ATOM 769 N N . THR A 1 94 ? 2.799 3.793 4.013 1.00 95.19 94 THR A N 1
ATOM 770 C CA . THR A 1 94 ? 2.131 5.100 3.941 1.00 95.19 94 THR A CA 1
ATOM 771 C C . THR A 1 94 ? 0.679 4.965 3.490 1.00 95.19 94 THR A C 1
ATOM 773 O O . THR A 1 94 ? -0.202 5.543 4.129 1.00 95.19 94 THR A O 1
ATOM 776 N N . GLY A 1 95 ? 0.404 4.138 2.478 1.00 93.50 95 GLY A N 1
ATOM 777 C CA . GLY A 1 95 ? -0.946 3.822 2.017 1.00 93.50 95 GLY A CA 1
ATOM 778 C C . GLY A 1 95 ? -1.814 3.215 3.116 1.00 93.50 95 GLY A C 1
ATOM 779 O O . GLY A 1 95 ? -2.971 3.593 3.256 1.00 93.50 95 GLY A O 1
ATOM 780 N N . SER A 1 96 ? -1.247 2.368 3.976 1.00 93.50 96 SER A N 1
ATOM 781 C CA . SER A 1 96 ? -1.993 1.765 5.088 1.00 93.50 96 SER A CA 1
ATOM 782 C C . SER A 1 96 ? -2.223 2.723 6.258 1.00 93.50 96 SER A C 1
ATOM 784 O O . SER A 1 96 ? -3.256 2.643 6.914 1.00 93.50 96 SER A O 1
ATOM 786 N N . ILE A 1 97 ? -1.277 3.624 6.548 1.00 93.31 97 ILE A N 1
ATOM 787 C CA . ILE A 1 97 ? -1.316 4.509 7.727 1.00 93.31 97 ILE A CA 1
ATOM 788 C C . ILE A 1 97 ? -2.157 5.769 7.476 1.00 93.31 97 ILE A C 1
ATOM 790 O O . ILE A 1 97 ? -2.899 6.202 8.362 1.00 93.31 97 ILE A O 1
ATOM 794 N N . LEU A 1 98 ? -2.064 6.366 6.282 1.00 93.38 98 LEU A N 1
ATOM 795 C CA . LEU A 1 98 ? -2.757 7.616 5.941 1.00 93.38 98 LEU A CA 1
ATOM 796 C C . LEU A 1 98 ? -4.279 7.582 6.191 1.00 93.38 98 LEU A C 1
ATOM 798 O O . LEU A 1 98 ? -4.789 8.547 6.767 1.00 93.38 98 LEU A O 1
ATOM 802 N N . PRO A 1 99 ? -5.016 6.507 5.850 1.00 91.62 99 PRO A N 1
ATOM 803 C CA . PRO A 1 99 ? -6.444 6.404 6.126 1.00 91.62 99 PRO A CA 1
ATOM 804 C C . PRO A 1 99 ? -6.764 6.583 7.610 1.00 91.62 99 PRO A C 1
ATOM 806 O O . PRO A 1 99 ? -7.639 7.373 7.956 1.00 91.62 99 PRO A O 1
ATOM 809 N N . PHE A 1 100 ? -6.014 5.946 8.512 1.00 88.88 100 PHE A N 1
ATOM 810 C CA . PHE A 1 100 ? -6.247 6.089 9.951 1.00 88.88 100 PHE A CA 1
ATOM 811 C C . PHE A 1 100 ? -6.065 7.532 10.433 1.00 88.88 100 PHE A C 1
ATOM 813 O O . PHE A 1 100 ? -6.827 7.992 11.284 1.00 88.88 100 PHE A O 1
ATOM 820 N N . LEU A 1 101 ? -5.094 8.268 9.881 1.00 89.00 101 LEU A N 1
ATOM 821 C CA . LEU A 1 101 ? -4.886 9.681 10.213 1.00 89.00 101 LEU A CA 1
ATOM 822 C C . LEU A 1 101 ? -6.060 10.553 9.748 1.00 89.00 101 LEU A C 1
ATOM 824 O O . LEU A 1 101 ? -6.527 11.410 10.500 1.00 89.00 101 LEU A O 1
ATOM 828 N N . ILE A 1 102 ? -6.567 10.304 8.537 1.00 87.94 102 ILE A N 1
ATOM 829 C CA . ILE A 1 102 ? -7.709 11.026 7.963 1.00 87.94 102 ILE A CA 1
ATOM 830 C C . ILE A 1 102 ? -8.981 10.749 8.775 1.00 87.94 102 ILE A C 1
ATOM 832 O O . ILE A 1 102 ? -9.671 11.676 9.204 1.00 87.94 102 ILE A O 1
ATOM 836 N N . PHE A 1 103 ? -9.277 9.477 9.039 1.00 83.31 103 PHE A N 1
ATOM 837 C CA . PHE A 1 103 ? -10.497 9.068 9.729 1.00 83.31 103 PHE A CA 1
ATOM 838 C C . PHE A 1 103 ? -10.505 9.436 11.218 1.00 83.31 103 PHE A C 1
ATOM 840 O O . PHE A 1 103 ? -11.548 9.842 11.735 1.00 83.31 103 PHE A O 1
ATOM 847 N N . ARG A 1 104 ? -9.347 9.419 11.897 1.00 74.06 104 ARG A N 1
ATOM 848 C CA . ARG A 1 104 ? -9.219 9.924 13.276 1.00 74.06 104 ARG A CA 1
ATOM 849 C C . ARG A 1 104 ? -9.640 11.391 13.392 1.00 74.06 104 ARG A C 1
ATOM 851 O O . ARG A 1 104 ? -10.299 11.766 14.359 1.00 74.06 104 ARG A O 1
ATOM 858 N N . ASN A 1 105 ? -9.274 12.222 12.416 1.00 64.25 105 ASN A N 1
ATOM 859 C CA . ASN A 1 105 ? -9.626 13.641 12.426 1.00 64.25 105 ASN A CA 1
ATOM 860 C C . ASN A 1 105 ? -11.139 13.863 12.223 1.00 64.25 105 ASN A C 1
ATOM 862 O O . ASN A 1 105 ? -11.737 14.712 12.882 1.00 64.25 105 ASN A O 1
ATOM 866 N N . ASN A 1 106 ? -11.774 13.058 11.366 1.00 62.34 106 ASN A N 1
ATOM 867 C CA . ASN A 1 106 ? -13.216 13.137 11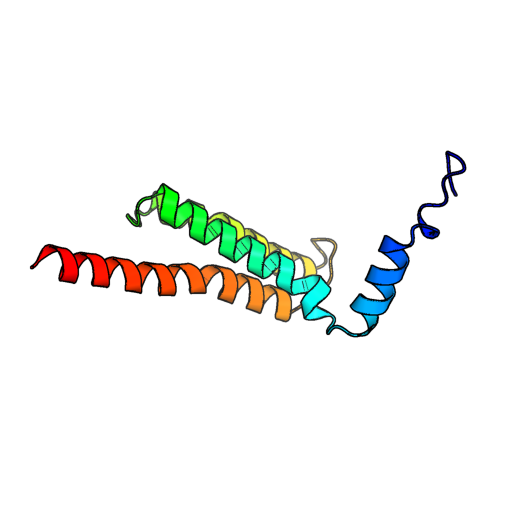.112 1.00 62.34 106 ASN A CA 1
ATOM 868 C C . ASN A 1 106 ? -14.063 12.719 12.321 1.00 62.34 106 ASN A C 1
ATOM 870 O O . ASN A 1 106 ? -15.062 13.375 12.615 1.00 62.34 106 ASN A O 1
ATOM 874 N N . SER A 1 107 ? -13.654 11.684 13.064 1.00 60.22 107 SER A N 1
ATOM 875 C CA . SER A 1 107 ? -14.368 11.275 14.283 1.00 60.22 107 SER A CA 1
ATOM 876 C C . SER A 1 107 ? -14.398 12.389 15.333 1.00 60.22 107 SER A C 1
ATOM 878 O O . SER A 1 107 ? -15.433 12.618 15.952 1.00 60.22 107 SER A O 1
ATOM 880 N N . ASN A 1 108 ? -13.289 13.116 15.510 1.00 58.22 108 ASN A N 1
ATOM 881 C CA . ASN A 1 108 ? -13.238 14.242 16.443 1.00 58.22 108 ASN A CA 1
ATOM 882 C C . ASN A 1 108 ? -14.157 15.389 16.007 1.00 58.22 108 ASN A C 1
ATOM 884 O O . ASN A 1 108 ? -14.844 15.958 16.848 1.00 58.22 108 ASN A O 1
ATOM 888 N N . ARG A 1 109 ? -14.220 15.714 14.707 1.00 57.91 109 ARG A N 1
ATOM 889 C CA . ARG A 1 109 ? -15.117 16.772 14.204 1.00 57.91 109 ARG A CA 1
ATOM 890 C C . ARG A 1 109 ? -16.593 16.471 14.442 1.00 57.91 109 ARG A C 1
ATOM 892 O O . ARG A 1 109 ? -17.319 17.363 14.864 1.00 57.91 109 ARG A O 1
ATOM 899 N N . ASN A 1 110 ? -17.009 15.222 14.243 1.00 58.00 110 ASN A N 1
ATOM 900 C CA . ASN A 1 110 ? -18.397 14.812 14.462 1.00 58.00 110 ASN A CA 1
ATOM 901 C C . ASN A 1 110 ? -18.841 15.015 15.924 1.00 58.00 110 ASN A C 1
ATOM 903 O O . ASN A 1 110 ? -19.989 15.360 16.179 1.00 58.00 110 ASN A O 1
ATOM 907 N N . ILE A 1 111 ? -17.939 14.859 16.899 1.00 57.97 111 ILE A N 1
ATOM 908 C CA . ILE A 1 111 ? -18.256 15.123 18.312 1.00 57.97 111 ILE A CA 1
ATOM 909 C C . ILE A 1 111 ? -18.529 16.617 18.541 1.00 57.97 111 ILE A C 1
ATOM 911 O O . ILE A 1 111 ? -19.474 16.958 19.244 1.00 57.97 111 ILE A O 1
ATOM 915 N N . TYR A 1 112 ? -17.753 17.517 17.929 1.00 57.03 112 TYR A N 1
ATOM 916 C CA . TYR A 1 112 ? -17.938 18.961 18.118 1.00 57.03 112 TYR A CA 1
ATOM 917 C C . TYR A 1 112 ? -19.194 19.517 17.431 1.00 57.03 112 TYR A C 1
ATOM 919 O O . TYR A 1 112 ? -19.798 20.442 17.966 1.00 57.03 112 TYR A O 1
ATOM 927 N N . GLU A 1 113 ? -19.614 18.965 16.288 1.00 59.06 113 GLU A N 1
ATOM 928 C CA . GLU A 1 113 ? -20.836 19.414 15.597 1.00 59.06 113 GLU A CA 1
ATOM 929 C C . GLU A 1 113 ? -22.130 18.943 16.281 1.00 59.06 113 GLU A C 1
ATOM 931 O O . GLU A 1 113 ? -23.130 19.645 16.216 1.00 59.06 113 GLU A O 1
ATOM 936 N N . ASN A 1 114 ? -22.116 17.814 17.002 1.00 58.00 114 ASN A N 1
ATOM 937 C CA . ASN A 1 114 ? -23.288 17.315 17.741 1.00 58.00 114 ASN A CA 1
ATOM 938 C C . ASN A 1 114 ? -23.531 18.020 19.097 1.00 58.00 114 ASN A C 1
ATOM 940 O O . ASN A 1 114 ? -24.468 17.667 19.813 1.00 58.00 114 ASN A O 1
ATOM 944 N N . HIS A 1 115 ? -22.683 18.983 19.476 1.00 55.81 115 HIS A N 1
ATOM 945 C CA . HIS A 1 115 ? -22.776 19.738 20.734 1.00 55.81 115 HIS A CA 1
ATOM 946 C C . HIS A 1 115 ? -23.236 21.203 20.562 1.00 55.81 115 HIS A C 1
ATOM 948 O O . HIS A 1 115 ? -23.171 21.968 21.527 1.00 55.81 115 HIS A O 1
ATOM 954 N N . PHE A 1 116 ? -23.722 21.581 19.375 1.00 48.16 116 PHE A N 1
ATOM 955 C CA . PHE A 1 116 ? -24.415 22.848 19.098 1.00 48.16 116 PHE A CA 1
ATOM 956 C C . PHE A 1 116 ? -25.874 22.594 18.709 1.00 48.16 116 PHE A C 1
ATOM 958 O O . PHE A 1 116 ? -26.701 23.493 18.983 1.00 48.16 116 PHE A O 1
#

Foldseek 3Di:
DDPDPDPPVPDPVVVVVVVVCVVDDPCVVPAQVLLQVLLVQLLVLCVVCVVPDDPVSVCSNVVVLVVQVVLLVCVVVVNHPDDNDPSNNVSSVCSSVVSVVVVVVVVVVVVVVVVD

Radius of gyration: 19.89 Å; Cα contacts (8 Å, |Δi|>4): 83; chains: 1; bounding box: 39×40×58 Å

Secondary structure (DSSP, 8-state):
--TTS--GGG-HHHHHHHHHHTTS-HHHHHTHHHHHHHHHHHHHHHHHTTT---HHHHHHHHHHHHHHHHHHHHHHTTSSSS---HHHHHHHHHHHHHHHHHHHHHHHHHHHHTT-